Protein AF-A0A1H0RGC0-F1 (afdb_monomer_lite)

Structure (mmCIF, N/CA/C/O backbone):
data_AF-A0A1H0RGC0-F1
#
_entry.id   AF-A0A1H0RGC0-F1
#
loop_
_atom_site.group_PDB
_atom_site.id
_atom_site.type_symbol
_atom_site.label_atom_id
_atom_site.label_alt_id
_atom_site.label_comp_id
_atom_site.label_asym_id
_atom_site.label_entity_id
_atom_site.label_seq_id
_atom_site.pdbx_PDB_ins_code
_atom_site.Cartn_x
_atom_site.Cartn_y
_atom_site.Cartn_z
_atom_site.occupancy
_atom_site.B_iso_or_equiv
_atom_site.auth_seq_id
_atom_site.auth_comp_id
_atom_site.auth_asym_id
_atom_site.auth_atom_id
_atom_site.pdbx_PDB_model_num
ATOM 1 N N . MET A 1 1 ? 14.349 -26.071 -6.575 1.00 34.16 1 MET A N 1
ATOM 2 C CA . MET A 1 1 ? 14.698 -24.855 -7.336 1.00 34.16 1 MET A CA 1
ATOM 3 C C . MET A 1 1 ? 13.820 -23.759 -6.787 1.00 34.16 1 MET A C 1
ATOM 5 O O . MET A 1 1 ? 12.649 -23.703 -7.143 1.00 34.16 1 MET A O 1
ATOM 9 N N . ASP A 1 2 ? 14.343 -22.982 -5.846 1.00 42.06 2 ASP A N 1
ATOM 10 C CA . ASP A 1 2 ? 13.607 -21.853 -5.291 1.00 42.06 2 ASP A CA 1
ATOM 11 C C . ASP A 1 2 ? 13.470 -20.814 -6.402 1.00 42.06 2 ASP A C 1
ATOM 13 O O . ASP A 1 2 ? 14.466 -20.306 -6.915 1.00 42.06 2 ASP A O 1
ATOM 17 N N . GLN A 1 3 ? 12.240 -20.564 -6.850 1.00 48.72 3 GLN A N 1
ATOM 18 C CA . GLN A 1 3 ? 11.957 -19.413 -7.697 1.00 48.72 3 GLN A CA 1
ATOM 19 C C . GLN A 1 3 ? 12.296 -18.172 -6.870 1.00 48.72 3 GLN A C 1
ATOM 21 O O . GLN A 1 3 ? 11.503 -17.753 -6.026 1.00 48.72 3 GLN A O 1
ATOM 26 N N . GLU A 1 4 ? 13.488 -17.609 -7.075 1.00 59.06 4 GLU A N 1
ATOM 27 C CA . GLU A 1 4 ? 13.842 -16.302 -6.533 1.00 59.06 4 GLU A CA 1
ATOM 28 C C . GLU A 1 4 ? 12.743 -15.322 -6.947 1.00 59.06 4 GLU A C 1
ATOM 30 O O . GLU A 1 4 ? 12.575 -14.982 -8.120 1.00 59.06 4 GLU A O 1
ATOM 35 N N . THR A 1 5 ? 11.918 -14.928 -5.978 1.00 71.62 5 THR A N 1
ATOM 36 C CA . THR A 1 5 ? 10.799 -14.028 -6.229 1.00 71.62 5 THR A CA 1
ATOM 37 C C . THR A 1 5 ? 11.378 -12.694 -6.677 1.00 71.62 5 THR A C 1
ATOM 39 O O . THR A 1 5 ? 12.138 -12.066 -5.937 1.00 71.62 5 THR A O 1
ATOM 42 N N . HIS A 1 6 ? 11.030 -12.258 -7.892 1.00 81.06 6 HIS A N 1
ATOM 43 C CA . HIS A 1 6 ? 11.513 -10.994 -8.435 1.00 81.06 6 HIS A CA 1
ATOM 44 C C . HIS A 1 6 ? 11.224 -9.863 -7.427 1.00 81.06 6 HIS A C 1
ATOM 46 O O . HIS A 1 6 ? 10.096 -9.742 -6.941 1.00 81.06 6 HIS A O 1
ATOM 52 N N . PRO A 1 7 ? 12.188 -8.989 -7.088 1.00 86.25 7 PRO A N 1
ATOM 53 C CA . PRO A 1 7 ? 11.977 -7.976 -6.053 1.00 86.25 7 PRO A CA 1
ATOM 54 C C . PRO A 1 7 ? 10.812 -7.036 -6.386 1.00 86.25 7 PRO A C 1
ATOM 56 O O . PRO A 1 7 ? 10.125 -6.562 -5.490 1.00 86.25 7 PRO A O 1
ATOM 59 N N . GLY A 1 8 ? 10.524 -6.822 -7.673 1.00 85.56 8 GLY A N 1
ATOM 60 C CA . GLY A 1 8 ? 9.334 -6.088 -8.103 1.00 85.56 8 GLY A CA 1
ATOM 61 C C . GLY A 1 8 ? 8.014 -6.772 -7.718 1.00 85.56 8 GLY A C 1
ATOM 62 O O . GLY A 1 8 ? 7.107 -6.093 -7.248 1.00 85.56 8 GLY A O 1
ATOM 63 N N . SER A 1 9 ? 7.898 -8.100 -7.846 1.00 89.19 9 SER A N 1
ATOM 64 C CA . SER A 1 9 ? 6.687 -8.821 -7.426 1.00 89.19 9 SER A CA 1
ATOM 65 C C . SER A 1 9 ? 6.575 -8.899 -5.902 1.00 89.19 9 SER A C 1
ATOM 67 O O . SER A 1 9 ? 5.478 -8.759 -5.367 1.00 89.19 9 SER A O 1
ATOM 69 N N . ALA A 1 10 ? 7.702 -9.019 -5.193 1.00 91.06 10 ALA A N 1
ATOM 70 C CA . ALA A 1 10 ? 7.734 -8.925 -3.732 1.00 91.06 10 ALA A CA 1
ATOM 71 C C . ALA A 1 10 ? 7.256 -7.547 -3.232 1.00 91.06 10 ALA A C 1
ATOM 73 O O . ALA A 1 10 ? 6.453 -7.468 -2.303 1.00 91.06 10 ALA A O 1
ATOM 74 N N . ALA A 1 11 ? 7.669 -6.456 -3.891 1.00 90.69 11 ALA A N 1
ATOM 75 C CA . ALA A 1 11 ? 7.206 -5.106 -3.564 1.00 90.69 11 ALA A CA 1
ATOM 76 C C . ALA A 1 11 ? 5.685 -4.950 -3.738 1.00 90.69 11 ALA A C 1
ATOM 78 O O . ALA A 1 11 ? 5.025 -4.321 -2.911 1.00 90.69 11 ALA A O 1
ATOM 79 N N . LEU A 1 12 ? 5.114 -5.542 -4.791 1.00 92.25 12 LEU A N 1
ATOM 80 C CA . LEU A 1 12 ? 3.671 -5.519 -5.044 1.00 92.25 12 LEU A CA 1
ATOM 81 C C . LEU A 1 12 ? 2.885 -6.339 -4.014 1.00 92.25 12 LEU A C 1
ATOM 83 O O . LEU A 1 12 ? 1.841 -5.890 -3.542 1.00 92.25 12 LEU A O 1
ATOM 87 N N . ALA A 1 13 ? 3.402 -7.501 -3.613 1.00 92.62 13 ALA A N 1
ATOM 88 C CA . ALA A 1 13 ? 2.808 -8.299 -2.543 1.00 92.62 13 ALA A CA 1
ATOM 89 C C . ALA A 1 13 ? 2.816 -7.539 -1.203 1.00 92.62 13 ALA A C 1
ATOM 91 O O . ALA A 1 13 ? 1.788 -7.461 -0.526 1.00 92.62 13 ALA A O 1
ATOM 92 N N . ALA A 1 14 ? 3.935 -6.893 -0.861 1.00 91.50 14 ALA A N 1
ATOM 93 C CA . ALA A 1 14 ? 4.046 -6.047 0.327 1.00 91.50 14 ALA A CA 1
ATOM 94 C C . ALA A 1 14 ? 3.088 -4.839 0.273 1.00 91.50 14 ALA A C 1
ATOM 96 O O . ALA A 1 14 ? 2.475 -4.482 1.281 1.00 91.50 14 ALA A O 1
ATOM 97 N N . TYR A 1 15 ? 2.877 -4.244 -0.908 1.00 93.25 15 TYR A N 1
ATOM 98 C CA . TYR A 1 15 ? 1.870 -3.196 -1.100 1.00 93.25 15 TYR A CA 1
ATOM 99 C C . TYR A 1 15 ? 0.446 -3.698 -0.827 1.00 93.25 15 TYR A C 1
ATOM 101 O O . TYR A 1 15 ? -0.306 -3.051 -0.092 1.00 93.25 15 TYR A O 1
ATOM 109 N N . ALA A 1 16 ? 0.075 -4.858 -1.373 1.00 91.62 16 ALA A N 1
ATOM 110 C CA . ALA A 1 16 ? -1.234 -5.460 -1.136 1.00 91.62 16 ALA A CA 1
ATOM 111 C C . ALA A 1 16 ? -1.453 -5.745 0.360 1.00 91.62 16 ALA A C 1
ATOM 113 O O . ALA A 1 16 ? -2.498 -5.394 0.915 1.00 91.62 16 ALA A O 1
ATOM 114 N N . LEU A 1 17 ? -0.432 -6.281 1.037 1.00 92.25 17 LEU A N 1
ATOM 115 C CA . LEU A 1 17 ? -0.449 -6.524 2.479 1.00 92.25 17 LEU A CA 1
ATOM 116 C C . LEU A 1 17 ? -0.590 -5.224 3.286 1.00 92.25 17 LEU A C 1
ATOM 118 O O . LEU A 1 17 ? -1.339 -5.180 4.265 1.00 92.25 17 LEU A O 1
ATOM 122 N N . HIS A 1 18 ? 0.094 -4.153 2.874 1.00 93.56 18 HIS A N 1
ATOM 123 C CA . HIS A 1 18 ? -0.033 -2.832 3.485 1.00 93.56 18 HIS A CA 1
ATOM 124 C C . HIS A 1 18 ? -1.469 -2.302 3.388 1.00 93.56 18 HIS A C 1
ATOM 126 O O . HIS A 1 18 ? -2.037 -1.882 4.398 1.00 93.56 18 HIS A O 1
ATOM 132 N N . VAL A 1 19 ? -2.062 -2.326 2.190 1.00 93.81 19 VAL A N 1
ATOM 133 C CA . VAL A 1 19 ? -3.431 -1.839 1.955 1.00 93.81 19 VAL A CA 1
ATOM 134 C C . VAL A 1 19 ? -4.438 -2.655 2.760 1.00 93.81 19 VAL A C 1
ATOM 136 O O . VAL A 1 19 ? -5.279 -2.070 3.444 1.00 93.81 19 VAL A O 1
ATOM 139 N N . HIS A 1 20 ? -4.315 -3.984 2.737 1.00 92.62 20 HIS A N 1
ATOM 140 C CA . HIS A 1 20 ? -5.180 -4.880 3.497 1.00 92.62 20 HIS A CA 1
ATOM 141 C C . HIS A 1 20 ? -5.135 -4.559 4.995 1.00 92.62 20 HIS A C 1
ATOM 143 O O . HIS A 1 20 ? -6.152 -4.186 5.576 1.00 92.62 20 HIS A O 1
ATOM 149 N N . ASN A 1 21 ? -3.946 -4.581 5.605 1.00 92.75 21 ASN A N 1
ATOM 150 C CA . ASN A 1 21 ? -3.802 -4.333 7.040 1.00 92.75 21 ASN A CA 1
ATOM 151 C C . ASN A 1 21 ? -4.223 -2.916 7.447 1.00 92.75 21 ASN A C 1
ATOM 153 O O . ASN A 1 21 ? -4.810 -2.730 8.512 1.00 92.75 21 ASN A O 1
ATOM 157 N N . LYS A 1 22 ? -3.981 -1.906 6.604 1.00 93.94 22 LYS A N 1
ATOM 158 C CA . LYS A 1 22 ? -4.443 -0.536 6.859 1.00 93.94 22 LYS A CA 1
ATOM 159 C C . LYS A 1 22 ? -5.973 -0.455 6.899 1.00 93.94 22 LYS A C 1
ATOM 161 O O . LYS A 1 22 ? -6.524 0.198 7.789 1.00 93.94 22 LYS A O 1
ATOM 166 N N . ASN A 1 23 ? -6.653 -1.118 5.965 1.00 93.94 23 ASN A N 1
ATOM 167 C CA . ASN A 1 23 ? -8.114 -1.155 5.917 1.00 93.94 23 ASN A CA 1
ATOM 168 C C . ASN A 1 23 ? -8.683 -1.942 7.102 1.00 93.94 23 ASN A C 1
ATOM 170 O O . ASN A 1 23 ? -9.535 -1.418 7.819 1.00 93.94 23 ASN A O 1
ATOM 174 N N . THR A 1 24 ? -8.130 -3.118 7.403 1.00 91.94 24 THR A N 1
ATOM 175 C CA . THR A 1 24 ? -8.539 -3.917 8.566 1.00 91.94 24 THR A CA 1
ATOM 176 C C . THR A 1 24 ? -8.327 -3.155 9.875 1.00 91.94 24 THR A C 1
ATOM 178 O O . THR A 1 24 ? -9.209 -3.137 10.732 1.00 91.94 24 THR A O 1
ATOM 181 N N . ALA A 1 25 ? -7.206 -2.444 10.040 1.00 92.50 25 ALA A N 1
ATOM 182 C CA . ALA A 1 25 ? -6.976 -1.604 11.215 1.00 92.50 25 ALA A CA 1
ATOM 183 C C . ALA A 1 25 ? -8.069 -0.534 11.378 1.00 92.50 25 ALA A C 1
ATOM 185 O O . ALA A 1 25 ? -8.554 -0.309 12.494 1.00 92.50 25 ALA A O 1
ATOM 186 N N . ARG A 1 26 ? -8.477 0.110 10.274 1.00 94.00 26 ARG A N 1
ATOM 187 C CA . ARG A 1 26 ? -9.557 1.107 10.252 1.00 94.00 26 ARG A CA 1
ATOM 188 C C . ARG A 1 26 ? -10.901 0.484 10.621 1.00 94.00 26 ARG A C 1
ATOM 190 O O . ARG A 1 26 ? -11.578 1.019 11.495 1.00 94.00 26 ARG A O 1
ATOM 197 N N . GLU A 1 27 ? -11.262 -0.640 10.014 1.00 93.75 27 GLU A N 1
ATOM 198 C CA . GLU A 1 27 ? -12.506 -1.366 10.298 1.00 93.75 27 GLU A CA 1
ATOM 199 C C . GLU A 1 27 ? -12.602 -1.746 11.776 1.00 93.75 27 GLU A C 1
ATOM 201 O O . GLU A 1 27 ? -13.571 -1.395 12.445 1.00 93.75 27 GLU A O 1
ATOM 206 N N . ARG A 1 28 ? -11.546 -2.349 12.337 1.00 92.44 28 ARG A N 1
ATOM 207 C CA . ARG A 1 28 ? -11.498 -2.733 13.757 1.00 92.44 28 ARG A CA 1
ATOM 208 C C . ARG A 1 28 ? -11.653 -1.533 14.688 1.00 92.44 28 ARG A C 1
ATOM 210 O O . ARG A 1 28 ? -12.328 -1.631 15.713 1.00 92.44 28 ARG A O 1
ATOM 217 N N . ARG A 1 29 ? -11.082 -0.380 14.325 1.00 93.81 29 ARG A N 1
ATOM 218 C CA . ARG A 1 29 ? -11.244 0.871 15.080 1.00 93.81 29 ARG A CA 1
ATOM 219 C C . ARG A 1 29 ? -12.684 1.389 15.033 1.00 93.81 29 ARG A C 1
ATOM 221 O O . ARG A 1 29 ? -13.186 1.843 16.061 1.00 93.81 29 ARG A O 1
ATOM 228 N N . ILE A 1 30 ? -13.340 1.310 13.875 1.00 94.94 30 ILE A N 1
ATOM 229 C CA . ILE A 1 30 ? -14.749 1.693 13.704 1.00 94.94 30 ILE A CA 1
ATOM 230 C C . ILE A 1 30 ? -15.650 0.759 14.522 1.00 94.94 30 ILE A C 1
ATOM 232 O O . ILE A 1 30 ? -16.451 1.246 15.317 1.00 94.94 30 ILE A O 1
ATOM 236 N N . SER A 1 31 ? -15.462 -0.561 14.428 1.00 92.19 31 SER A N 1
ATOM 237 C CA . SER A 1 31 ? -16.215 -1.541 15.225 1.00 92.19 31 SER A CA 1
ATOM 238 C C . SER A 1 31 ? -16.015 -1.331 16.729 1.00 92.19 31 SER A C 1
ATOM 240 O O . SER A 1 31 ? -16.979 -1.342 17.490 1.00 92.19 31 SER A O 1
ATOM 242 N N . ALA A 1 32 ? -14.786 -1.051 17.178 1.00 93.25 32 ALA A N 1
ATOM 243 C CA . ALA A 1 32 ? -14.522 -0.730 18.580 1.00 93.25 32 ALA A CA 1
ATOM 244 C C . ALA A 1 32 ? -15.271 0.533 19.041 1.00 93.25 32 ALA A C 1
ATOM 246 O O . ALA A 1 32 ? -15.787 0.581 20.158 1.00 93.25 32 ALA A O 1
ATOM 247 N N . ALA A 1 33 ? -15.337 1.570 18.201 1.00 93.44 33 ALA A N 1
ATOM 248 C CA . ALA A 1 33 ? -16.099 2.780 18.499 1.00 93.44 33 ALA A CA 1
ATOM 249 C C . ALA A 1 33 ? -17.612 2.509 18.548 1.00 93.44 33 ALA A C 1
ATOM 251 O O . ALA A 1 33 ? -18.284 3.016 19.448 1.00 93.44 33 ALA A O 1
ATOM 252 N N . ALA A 1 34 ? -18.127 1.669 17.646 1.00 94.31 34 ALA A N 1
ATOM 253 C CA . ALA A 1 34 ? -19.523 1.244 17.634 1.00 94.31 34 ALA A CA 1
ATOM 254 C C . ALA A 1 34 ? -19.899 0.504 18.928 1.00 94.31 34 ALA A C 1
ATOM 256 O O . ALA A 1 34 ? -20.831 0.925 19.610 1.00 94.31 34 ALA A O 1
ATOM 257 N N . HIS A 1 35 ? -19.110 -0.488 19.356 1.00 91.00 35 HIS A N 1
ATOM 258 C CA . HIS A 1 35 ? -19.361 -1.205 20.613 1.00 91.00 35 HIS A CA 1
ATOM 259 C C . HIS A 1 35 ? -19.260 -0.305 21.848 1.00 91.00 35 HIS A C 1
ATOM 261 O O . HIS A 1 35 ? -20.026 -0.463 22.795 1.00 91.00 35 HIS A O 1
ATOM 267 N N . ARG A 1 36 ? -18.367 0.695 21.854 1.00 92.12 36 ARG A N 1
ATOM 268 C CA . ARG A 1 36 ? -18.337 1.700 22.934 1.00 92.12 36 ARG A CA 1
ATOM 269 C C . ARG A 1 36 ? -19.596 2.557 22.963 1.00 92.12 36 ARG A C 1
ATOM 271 O O . ARG A 1 36 ? -20.023 2.940 24.049 1.00 92.12 36 ARG A O 1
ATOM 278 N N . LYS A 1 37 ? -20.155 2.901 21.800 1.00 93.38 37 LYS A N 1
ATOM 279 C CA . LYS A 1 37 ? -21.411 3.654 21.701 1.00 93.38 37 LYS A CA 1
ATOM 280 C C . LYS A 1 37 ? -22.579 2.802 22.198 1.00 93.38 37 LYS A C 1
ATOM 282 O O . LYS A 1 37 ? -23.345 3.274 23.027 1.00 93.38 37 LYS A O 1
ATOM 287 N N . GLU A 1 38 ? -22.643 1.545 21.776 1.00 91.69 38 GLU A N 1
ATOM 288 C CA . GLU A 1 38 ? -23.658 0.580 22.205 1.00 91.69 38 GLU A CA 1
ATOM 289 C C . GLU A 1 38 ? -23.582 0.289 23.713 1.00 91.69 38 GLU A C 1
ATOM 291 O O . GLU A 1 38 ? -24.590 0.302 24.411 1.00 91.69 38 GLU A O 1
ATOM 296 N N . ALA A 1 39 ? -22.379 0.164 24.278 1.00 91.56 39 ALA A N 1
ATOM 297 C CA . ALA A 1 39 ? -22.192 -0.031 25.717 1.00 91.56 39 ALA A CA 1
ATOM 298 C C . ALA A 1 39 ? -22.699 1.138 26.582 1.00 91.56 39 ALA A C 1
ATOM 300 O O . ALA A 1 39 ? -22.854 0.974 27.791 1.00 91.56 39 ALA A O 1
ATOM 301 N N . LYS A 1 40 ? -22.901 2.333 26.006 1.00 91.75 40 LYS A N 1
ATOM 302 C CA . LYS A 1 40 ? -23.496 3.482 26.712 1.00 91.75 40 LYS A CA 1
ATOM 303 C C . LYS A 1 40 ? -25.021 3.431 26.724 1.00 91.75 40 LYS A C 1
ATOM 305 O O . LYS A 1 40 ? -25.623 4.052 27.590 1.00 91.75 40 LYS A O 1
ATOM 310 N N . THR A 1 41 ? -25.633 2.732 25.770 1.00 91.69 41 THR A N 1
ATOM 311 C CA . THR A 1 41 ? -27.092 2.617 25.650 1.00 91.69 41 THR A CA 1
ATOM 312 C C . THR A 1 41 ? -27.645 1.388 26.367 1.00 91.69 41 THR A C 1
ATOM 314 O O . THR A 1 41 ? -28.850 1.315 26.595 1.00 91.69 41 THR A O 1
ATOM 317 N N . GLN A 1 42 ? -26.788 0.429 26.738 1.00 89.88 42 GLN A N 1
ATOM 318 C CA . GLN A 1 42 ? -27.208 -0.766 27.467 1.00 89.88 42 GLN A CA 1
ATOM 319 C C . GLN A 1 42 ? -27.635 -0.452 28.905 1.00 89.88 42 GLN A C 1
ATOM 321 O O . GLN A 1 42 ? -26.931 0.231 29.648 1.00 89.88 42 GLN A O 1
ATOM 326 N N . LYS A 1 43 ? -28.787 -1.004 29.303 1.00 83.94 43 LYS A N 1
ATOM 327 C CA . LYS A 1 43 ? -29.342 -0.870 30.661 1.00 83.94 43 LYS A CA 1
ATOM 328 C C . LYS A 1 43 ? -28.690 -1.839 31.652 1.00 83.94 43 LYS A C 1
ATOM 330 O O . LYS A 1 43 ? -28.565 -1.519 32.831 1.00 83.94 43 LYS A O 1
ATOM 335 N N . LEU A 1 44 ? -28.271 -3.013 31.175 1.00 88.06 44 LEU A N 1
ATOM 336 C CA . LEU A 1 44 ? -27.619 -4.039 31.985 1.00 88.06 44 LEU A CA 1
ATOM 337 C C . LEU A 1 44 ? -26.102 -3.825 32.000 1.00 88.06 44 LEU A C 1
ATOM 339 O O . LEU A 1 44 ? -25.449 -3.748 30.958 1.00 88.06 44 LEU A O 1
ATOM 343 N N . GLN A 1 45 ? -25.527 -3.761 33.203 1.00 86.12 45 GLN A N 1
ATOM 344 C CA . GLN A 1 45 ? -24.085 -3.548 33.384 1.00 86.12 45 GLN A CA 1
ATOM 345 C C . GLN A 1 45 ? -23.244 -4.711 32.841 1.00 86.12 45 GLN A C 1
ATOM 347 O O . GLN A 1 45 ? -22.139 -4.481 32.356 1.00 86.12 45 GLN A O 1
ATOM 352 N N . VAL A 1 46 ? -23.766 -5.943 32.886 1.00 85.62 46 VAL A N 1
ATOM 353 C CA . VAL A 1 46 ? -23.083 -7.141 32.367 1.00 85.62 46 VAL A CA 1
ATOM 354 C C . VAL A 1 46 ? -22.887 -7.038 30.850 1.00 85.62 46 VAL A C 1
ATOM 356 O O . VAL A 1 46 ? -21.772 -7.223 30.360 1.00 85.62 46 VAL A O 1
ATOM 359 N N . ASP A 1 47 ? -23.925 -6.627 30.121 1.00 85.56 47 ASP A N 1
ATOM 360 C CA . ASP A 1 47 ? -23.872 -6.459 28.664 1.00 85.56 47 ASP A CA 1
ATOM 361 C C . ASP A 1 47 ? -22.994 -5.268 28.267 1.00 85.56 47 ASP A C 1
ATOM 363 O O . ASP A 1 47 ? -22.163 -5.358 27.358 1.00 85.56 47 ASP A O 1
ATOM 367 N N . ALA A 1 48 ? -23.094 -4.159 29.007 1.00 86.88 48 ALA A N 1
ATOM 368 C CA . ALA A 1 48 ? -22.211 -3.011 28.825 1.00 86.88 48 ALA A CA 1
ATOM 369 C C . ALA A 1 48 ? -20.734 -3.382 29.057 1.00 86.88 48 ALA A C 1
ATOM 371 O O . ALA A 1 48 ? -19.851 -2.909 28.337 1.00 86.88 48 ALA A O 1
ATOM 372 N N . PHE A 1 49 ? -20.448 -4.229 30.048 1.00 91.81 49 PHE A N 1
ATOM 373 C CA . PHE A 1 49 ? -19.101 -4.718 30.325 1.00 91.81 49 PHE A CA 1
ATOM 374 C C . PHE A 1 49 ? -18.583 -5.621 29.202 1.00 91.81 49 PHE A C 1
ATOM 376 O O . PHE A 1 49 ? -17.462 -5.411 28.731 1.00 91.81 49 PHE A O 1
ATOM 383 N N . ALA A 1 50 ? -19.400 -6.563 28.720 1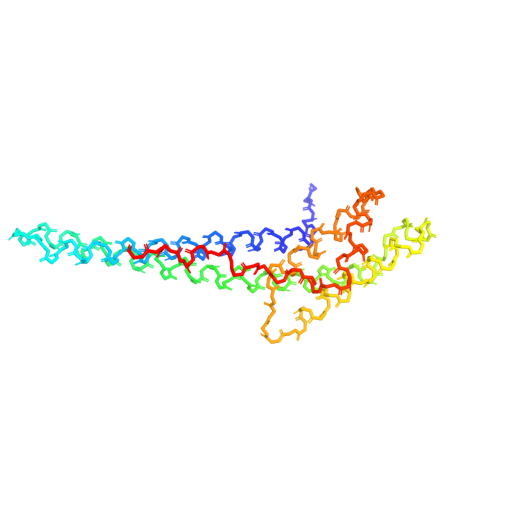.00 93.31 50 ALA A N 1
ATOM 384 C CA . ALA A 1 50 ? -19.046 -7.426 27.596 1.00 93.31 50 ALA A CA 1
ATOM 385 C C . ALA A 1 50 ? -18.692 -6.603 26.343 1.00 93.31 50 ALA A C 1
ATOM 387 O O . ALA A 1 50 ? -17.625 -6.800 25.760 1.00 93.31 50 ALA A O 1
ATOM 388 N N . LEU A 1 51 ? -19.504 -5.598 25.998 1.00 91.44 51 LEU A N 1
ATOM 389 C CA . LEU A 1 51 ? -19.255 -4.692 24.868 1.00 91.44 51 LEU A CA 1
ATOM 390 C C . LEU A 1 51 ? -17.991 -3.831 25.043 1.00 91.44 51 LEU A C 1
ATOM 392 O O . LEU A 1 51 ? -17.271 -3.548 24.084 1.00 91.44 51 LEU A O 1
ATOM 396 N N . ARG A 1 52 ? -17.675 -3.401 26.270 1.00 92.00 52 ARG A N 1
ATOM 397 C CA . ARG A 1 52 ? -16.423 -2.671 26.549 1.00 92.00 52 ARG A CA 1
ATOM 398 C C . ARG A 1 52 ? -15.203 -3.575 26.414 1.00 92.00 52 ARG A C 1
ATOM 400 O O . ARG A 1 52 ? -14.171 -3.118 25.916 1.00 92.00 52 ARG A O 1
ATOM 407 N N . LYS A 1 53 ? -15.314 -4.837 26.838 1.00 95.44 53 LYS A N 1
ATOM 408 C CA . LYS A 1 53 ? -14.253 -5.839 26.693 1.00 95.44 53 LYS A CA 1
ATOM 409 C C . LYS A 1 53 ? -13.956 -6.098 25.215 1.00 95.44 53 LYS A C 1
ATOM 411 O O . LYS A 1 53 ? -12.808 -5.923 24.806 1.00 95.44 53 LYS A O 1
ATOM 416 N N . THR A 1 54 ? -14.976 -6.380 24.404 1.00 93.50 54 THR A N 1
ATOM 417 C CA . THR A 1 54 ? -14.806 -6.589 22.955 1.00 93.50 54 THR A CA 1
ATOM 418 C C . THR A 1 54 ? -14.244 -5.344 22.266 1.00 93.50 54 THR A C 1
ATOM 420 O O . THR A 1 54 ? -13.326 -5.440 21.453 1.00 93.50 54 THR A O 1
ATOM 423 N N . ALA A 1 55 ? -14.690 -4.140 22.641 1.00 92.44 55 ALA A N 1
ATOM 424 C CA . ALA A 1 55 ? -14.126 -2.899 22.110 1.00 92.44 55 ALA A CA 1
ATOM 425 C C . ALA A 1 55 ? -12.630 -2.718 22.435 1.00 92.44 55 ALA A C 1
ATOM 427 O O . ALA A 1 55 ? -11.877 -2.166 21.622 1.00 92.44 55 ALA A O 1
ATOM 428 N N . LYS A 1 56 ? -12.179 -3.156 23.619 1.00 95.06 56 LYS A N 1
ATOM 429 C CA . LYS A 1 56 ? -10.761 -3.126 24.011 1.00 95.06 56 LYS A CA 1
ATOM 430 C C . LYS A 1 56 ? -9.942 -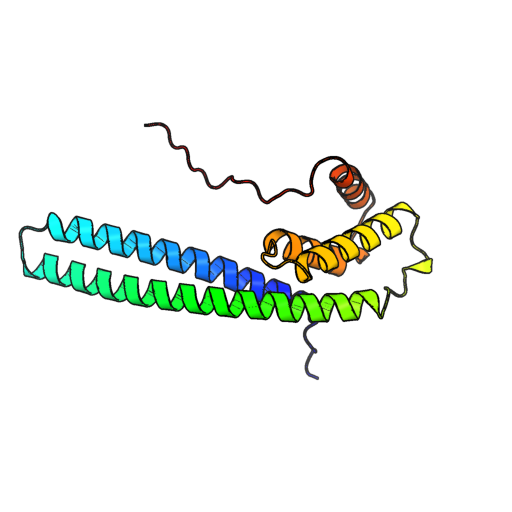4.097 23.159 1.00 95.06 56 LYS A C 1
ATOM 432 O O . LYS A 1 56 ? -8.914 -3.690 22.621 1.00 95.06 56 LYS A O 1
ATOM 437 N N . GLU A 1 57 ? -10.427 -5.321 22.977 1.00 95.44 57 GLU A N 1
ATOM 438 C CA . GLU A 1 57 ? -9.795 -6.345 22.132 1.00 95.44 57 GLU A CA 1
ATOM 439 C C . GLU A 1 57 ? -9.682 -5.881 20.672 1.00 95.44 57 GLU A C 1
ATOM 441 O O . GLU A 1 57 ? -8.603 -5.927 20.084 1.00 95.44 57 GLU A O 1
ATOM 446 N N . LEU A 1 58 ? -10.752 -5.309 20.112 1.00 93.50 58 LEU A N 1
ATOM 447 C CA . LEU A 1 58 ? -10.751 -4.745 18.758 1.00 93.50 58 LEU A CA 1
ATOM 448 C C . LEU A 1 58 ? -9.776 -3.570 18.603 1.00 93.50 58 LEU A C 1
ATOM 450 O O . LEU A 1 58 ? -9.175 -3.395 17.544 1.00 93.50 58 LEU A O 1
ATOM 454 N N . THR A 1 59 ? -9.588 -2.769 19.654 1.00 93.81 59 THR A N 1
ATOM 455 C CA . THR A 1 59 ? -8.597 -1.682 19.638 1.00 93.81 59 THR A CA 1
ATOM 456 C C . THR A 1 59 ? -7.174 -2.233 19.627 1.00 93.81 59 THR A C 1
ATOM 458 O O . THR A 1 59 ? -6.354 -1.756 18.845 1.00 93.81 59 THR A O 1
ATOM 461 N N . ALA A 1 60 ? -6.888 -3.261 20.429 1.00 95.19 60 ALA A N 1
ATOM 462 C CA . ALA A 1 60 ? -5.589 -3.931 20.418 1.00 95.19 60 ALA A CA 1
ATOM 463 C C . ALA A 1 60 ? -5.301 -4.577 19.050 1.00 95.19 60 ALA A C 1
ATOM 465 O O . ALA A 1 60 ? -4.229 -4.370 18.483 1.00 95.19 60 ALA A O 1
ATOM 466 N N . ALA A 1 61 ? -6.287 -5.264 18.462 1.00 92.62 61 ALA A N 1
ATOM 467 C CA . ALA A 1 61 ? -6.173 -5.831 17.119 1.00 92.62 61 ALA A CA 1
ATOM 468 C C . ALA A 1 61 ? -5.933 -4.749 16.050 1.00 92.62 61 ALA A C 1
ATOM 470 O O . ALA A 1 61 ? -5.088 -4.914 15.174 1.00 92.62 61 ALA A O 1
ATOM 471 N N . SER A 1 62 ? -6.627 -3.607 16.140 1.00 93.44 62 SER A N 1
ATOM 472 C CA . SER A 1 62 ? -6.403 -2.459 15.250 1.00 93.44 62 SER A CA 1
ATOM 473 C C . SER A 1 62 ? -4.950 -1.971 15.299 1.00 93.44 62 SER A C 1
ATOM 475 O O . SER A 1 62 ? -4.358 -1.701 14.254 1.00 93.44 62 SER A O 1
ATOM 477 N N . TRP A 1 63 ? -4.348 -1.906 16.489 1.00 94.12 63 TRP A N 1
ATOM 478 C CA . TRP A 1 63 ? -2.949 -1.498 16.648 1.00 94.12 63 TRP A CA 1
ATOM 479 C C . TRP A 1 63 ? -1.981 -2.521 16.054 1.00 94.12 63 TRP A C 1
ATOM 481 O O . TRP A 1 63 ? -1.032 -2.128 15.376 1.00 94.12 63 TRP A O 1
ATOM 491 N N . GLN A 1 64 ? -2.257 -3.815 16.223 1.00 94.38 64 GLN A N 1
ATOM 492 C CA . GLN A 1 64 ? -1.463 -4.879 15.609 1.00 94.38 64 GLN A CA 1
ATOM 493 C C . GLN A 1 64 ? -1.500 -4.810 14.073 1.00 94.38 64 GLN A C 1
ATOM 495 O O . GLN A 1 64 ? -0.463 -4.909 13.412 1.00 94.38 64 GLN A O 1
ATOM 500 N N . HIS A 1 65 ? -2.678 -4.569 13.491 1.00 93.12 65 HIS A N 1
ATOM 501 C CA . HIS A 1 65 ? -2.822 -4.368 12.047 1.00 93.12 65 HIS A CA 1
ATOM 502 C C . HIS A 1 65 ? -2.144 -3.073 11.565 1.00 93.12 65 HIS A C 1
ATOM 504 O O . HIS A 1 65 ? -1.529 -3.041 10.502 1.00 93.12 65 HIS A O 1
ATOM 510 N N . ALA A 1 66 ? -2.173 -1.997 12.354 1.00 92.56 66 ALA A N 1
ATOM 511 C CA . ALA A 1 66 ? -1.445 -0.773 12.018 1.00 92.56 66 ALA A CA 1
ATOM 512 C C . ALA A 1 66 ? 0.083 -0.981 12.035 1.00 92.56 66 ALA A C 1
ATOM 514 O O . ALA A 1 66 ? 0.787 -0.464 11.164 1.00 92.56 66 ALA A O 1
ATOM 515 N N . ALA A 1 67 ? 0.598 -1.761 12.991 1.00 94.69 67 ALA A N 1
ATOM 516 C CA . ALA A 1 67 ? 2.016 -2.101 13.079 1.00 94.69 67 ALA A CA 1
ATOM 517 C C . ALA A 1 67 ? 2.473 -2.960 11.888 1.00 94.69 67 ALA A C 1
ATOM 519 O O . ALA A 1 67 ? 3.469 -2.636 11.243 1.00 94.69 67 ALA A O 1
ATOM 520 N N . THR A 1 68 ? 1.706 -3.993 11.535 1.00 93.25 68 THR A N 1
ATOM 521 C CA . THR A 1 68 ? 1.979 -4.827 10.349 1.00 93.25 68 THR A CA 1
ATOM 522 C C . THR A 1 68 ? 1.876 -4.034 9.047 1.00 93.25 68 THR A C 1
ATOM 524 O O . THR A 1 68 ? 2.732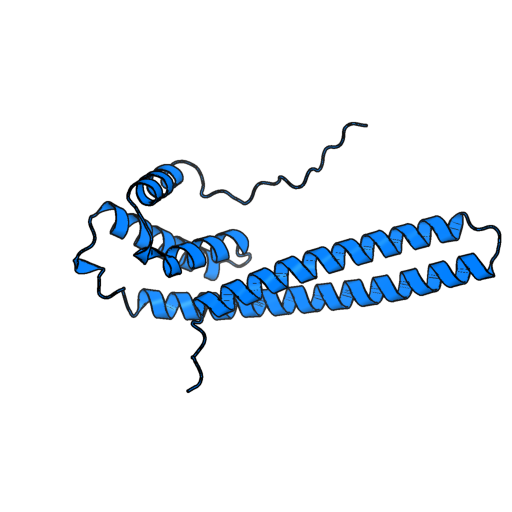 -4.183 8.180 1.00 93.25 68 THR A O 1
ATOM 527 N N . ALA A 1 69 ? 0.922 -3.104 8.919 1.00 92.50 69 ALA A N 1
ATOM 528 C CA . ALA A 1 69 ? 0.868 -2.196 7.771 1.00 92.50 69 ALA A CA 1
ATOM 529 C C . ALA A 1 69 ? 2.123 -1.310 7.668 1.00 92.50 69 ALA A C 1
ATOM 531 O O . ALA A 1 69 ? 2.589 -1.027 6.562 1.00 92.50 69 ALA A O 1
ATOM 532 N N . LYS A 1 70 ? 2.684 -0.863 8.800 1.00 93.50 70 LYS A N 1
ATOM 533 C CA . LYS A 1 70 ? 3.935 -0.091 8.826 1.00 93.50 70 LYS A CA 1
ATOM 534 C C . LYS A 1 70 ? 5.136 -0.946 8.411 1.00 93.50 70 LYS A C 1
ATOM 536 O O . LYS A 1 70 ? 5.953 -0.458 7.639 1.00 93.50 70 LYS A O 1
ATOM 541 N N . ALA A 1 71 ? 5.216 -2.195 8.866 1.00 94.19 71 ALA A N 1
ATOM 542 C CA . ALA A 1 71 ? 6.264 -3.130 8.451 1.00 94.19 71 ALA A CA 1
ATOM 543 C C . ALA A 1 71 ? 6.202 -3.414 6.939 1.00 94.19 71 ALA A C 1
ATOM 545 O O . ALA A 1 71 ? 7.177 -3.173 6.233 1.00 94.19 71 ALA A O 1
ATOM 546 N N . ALA A 1 72 ? 5.019 -3.766 6.425 1.00 93.38 72 ALA A N 1
ATOM 547 C CA . ALA A 1 72 ? 4.794 -4.018 4.999 1.00 93.38 72 ALA A CA 1
ATOM 548 C C . ALA A 1 72 ? 5.119 -2.795 4.122 1.00 93.38 72 ALA A C 1
ATOM 550 O O . ALA A 1 72 ? 5.607 -2.922 3.000 1.00 93.38 72 ALA A O 1
ATOM 551 N N . ARG A 1 73 ? 4.895 -1.578 4.640 1.00 92.94 73 ARG A N 1
ATOM 552 C CA . ARG A 1 73 ? 5.321 -0.344 3.969 1.00 92.94 73 ARG A CA 1
ATOM 553 C C . ARG A 1 73 ? 6.841 -0.275 3.804 1.00 92.94 73 ARG A C 1
ATOM 555 O O . ARG A 1 73 ? 7.298 0.149 2.745 1.00 92.94 73 ARG A O 1
ATOM 562 N N . THR A 1 74 ? 7.601 -0.612 4.840 1.00 94.00 74 THR A N 1
ATOM 563 C CA . THR A 1 74 ? 9.069 -0.605 4.788 1.00 94.00 74 THR A CA 1
ATOM 564 C C . THR A 1 74 ? 9.569 -1.661 3.809 1.00 94.00 74 THR A C 1
ATOM 566 O O . THR A 1 74 ? 10.334 -1.330 2.907 1.00 94.00 74 THR A O 1
ATOM 569 N N . GLU A 1 75 ? 9.044 -2.885 3.902 1.00 93.38 75 GLU A N 1
ATOM 570 C CA . GLU A 1 75 ? 9.371 -3.986 2.986 1.00 93.38 75 GLU A CA 1
ATOM 571 C C . GLU A 1 75 ? 9.104 -3.611 1.526 1.00 93.38 75 GLU A C 1
ATOM 573 O O . GLU A 1 75 ? 9.959 -3.801 0.661 1.00 93.38 75 GLU A O 1
ATOM 578 N N . MET A 1 76 ? 7.948 -3.002 1.240 1.00 93.19 76 MET A N 1
ATOM 579 C CA . MET A 1 76 ? 7.618 -2.528 -0.101 1.00 93.19 76 MET A CA 1
ATOM 580 C C . MET A 1 76 ? 8.676 -1.560 -0.642 1.00 93.19 76 MET A C 1
ATOM 582 O O . MET A 1 76 ? 9.066 -1.679 -1.802 1.00 93.19 76 MET A O 1
ATOM 586 N N . LEU A 1 77 ? 9.129 -0.595 0.164 1.00 93.69 77 LEU A N 1
ATOM 587 C CA . LEU A 1 77 ? 10.127 0.387 -0.267 1.00 93.69 77 LEU A CA 1
ATOM 588 C C . LEU A 1 77 ? 11.495 -0.253 -0.501 1.00 93.69 77 LEU A C 1
ATOM 590 O O . LEU A 1 77 ? 12.156 0.066 -1.490 1.00 93.69 77 LEU A O 1
ATOM 594 N N . GLU A 1 78 ? 11.904 -1.179 0.362 1.00 93.94 78 GLU A N 1
ATOM 595 C CA . GLU A 1 78 ? 13.156 -1.918 0.200 1.00 93.94 78 GLU A CA 1
ATOM 596 C C . GLU A 1 78 ? 13.149 -2.762 -1.075 1.00 93.94 78 GLU A C 1
ATOM 598 O O . GLU A 1 78 ? 14.082 -2.697 -1.882 1.00 93.94 78 GLU A O 1
ATOM 603 N N . HIS A 1 79 ? 12.079 -3.523 -1.297 1.00 93.31 79 HIS A N 1
ATOM 604 C CA . HIS A 1 79 ? 11.918 -4.335 -2.495 1.00 93.31 79 HIS A CA 1
ATOM 605 C C . HIS A 1 79 ? 11.792 -3.476 -3.757 1.00 93.31 79 HIS A C 1
ATOM 607 O O . HIS A 1 79 ? 12.406 -3.808 -4.772 1.00 93.31 79 HIS A O 1
ATOM 613 N N . ALA A 1 80 ? 11.100 -2.335 -3.695 1.00 92.19 80 ALA A N 1
ATOM 614 C CA . ALA A 1 80 ? 11.024 -1.382 -4.801 1.00 92.19 80 ALA A CA 1
ATOM 615 C C . ALA A 1 80 ? 12.401 -0.797 -5.151 1.00 92.19 80 ALA A C 1
ATOM 617 O O . ALA A 1 80 ? 12.748 -0.713 -6.328 1.00 92.19 80 ALA A O 1
ATOM 618 N N . ALA A 1 81 ? 13.222 -0.456 -4.152 1.00 92.44 81 ALA A N 1
ATOM 619 C CA . ALA A 1 81 ? 14.584 0.024 -4.372 1.00 92.44 81 ALA A CA 1
ATOM 620 C C . ALA A 1 81 ? 15.481 -1.056 -5.002 1.00 92.44 81 ALA A C 1
ATOM 622 O O . ALA A 1 81 ? 16.274 -0.763 -5.899 1.00 92.44 81 ALA A O 1
ATOM 623 N N . ARG A 1 82 ? 15.344 -2.319 -4.577 1.00 92.94 82 ARG A N 1
ATOM 624 C CA . ARG A 1 82 ? 16.050 -3.458 -5.194 1.00 92.94 82 ARG A CA 1
ATOM 625 C C . ARG A 1 82 ? 15.594 -3.690 -6.636 1.00 92.94 82 ARG A C 1
ATOM 627 O O . ARG A 1 82 ? 16.437 -3.879 -7.508 1.00 92.94 82 ARG A O 1
ATOM 634 N N . ALA A 1 83 ? 14.288 -3.623 -6.893 1.00 90.81 83 ALA A N 1
ATOM 635 C CA . ALA A 1 83 ? 13.717 -3.754 -8.230 1.00 90.81 83 ALA A CA 1
ATOM 636 C C . ALA A 1 83 ? 14.205 -2.643 -9.163 1.00 90.81 83 ALA A C 1
ATOM 638 O O . ALA A 1 83 ? 14.629 -2.932 -10.276 1.00 90.81 83 ALA A O 1
ATOM 639 N N . LEU A 1 84 ? 14.231 -1.393 -8.689 1.00 91.12 84 LEU A N 1
ATOM 640 C CA . LEU A 1 84 ? 14.778 -0.269 -9.441 1.00 91.12 84 LEU A CA 1
ATOM 641 C C . LEU A 1 84 ? 16.229 -0.536 -9.851 1.00 91.12 84 LEU A C 1
ATOM 643 O O . LEU A 1 84 ? 16.539 -0.430 -11.030 1.00 91.12 84 LEU A O 1
ATOM 647 N N . LYS A 1 85 ? 17.095 -0.943 -8.911 1.00 90.44 85 LYS A N 1
ATOM 648 C CA . LYS A 1 85 ? 18.501 -1.270 -9.212 1.00 90.44 85 LYS A CA 1
ATOM 649 C C . LYS A 1 85 ? 18.631 -2.357 -10.279 1.00 90.44 85 LYS A C 1
ATOM 651 O O . LYS A 1 85 ? 19.479 -2.248 -11.160 1.00 90.44 85 LYS A O 1
ATOM 656 N N . GLN A 1 86 ? 17.811 -3.405 -10.216 1.00 89.06 86 GLN A N 1
ATOM 657 C CA . GLN A 1 86 ? 17.841 -4.472 -11.218 1.00 89.06 86 GLN A CA 1
ATOM 658 C C . GLN A 1 86 ? 17.384 -3.980 -12.594 1.00 89.06 86 GLN A C 1
ATOM 660 O O . GLN A 1 86 ? 18.075 -4.228 -13.581 1.00 89.06 86 GLN A O 1
ATOM 665 N N . LEU A 1 87 ? 16.271 -3.244 -12.649 1.00 86.56 87 LEU A N 1
ATOM 666 C CA . LEU A 1 87 ? 15.690 -2.736 -13.892 1.00 86.56 87 LEU A CA 1
ATOM 667 C C . LEU A 1 87 ? 16.553 -1.657 -14.560 1.00 86.56 87 LEU A C 1
ATOM 669 O O . LEU A 1 87 ? 16.511 -1.522 -15.780 1.00 86.56 87 LEU A O 1
ATOM 673 N N . THR A 1 88 ? 17.337 -0.896 -13.790 1.00 84.56 88 THR A N 1
ATOM 674 C CA . THR A 1 88 ? 18.292 0.077 -14.341 1.00 84.56 88 THR A CA 1
ATOM 675 C C . THR A 1 88 ? 19.600 -0.570 -14.783 1.00 84.56 88 THR A C 1
ATOM 677 O O . THR A 1 88 ? 20.176 -0.142 -15.778 1.00 84.56 88 THR A O 1
ATOM 680 N N . THR A 1 89 ? 20.064 -1.611 -14.085 1.00 83.88 89 THR A N 1
ATOM 681 C CA . THR A 1 89 ? 21.320 -2.307 -14.424 1.00 83.88 89 THR A CA 1
ATOM 682 C C . THR A 1 89 ? 21.159 -3.221 -15.636 1.00 83.88 89 THR A C 1
ATOM 684 O O . THR A 1 89 ? 22.076 -3.357 -16.443 1.00 83.88 89 THR A O 1
ATOM 687 N N . ARG A 1 90 ? 20.005 -3.882 -15.765 1.00 79.12 90 ARG A N 1
ATOM 688 C CA . ARG A 1 90 ? 19.721 -4.832 -16.841 1.00 79.12 90 ARG A CA 1
ATOM 689 C C . ARG A 1 90 ? 18.465 -4.392 -17.575 1.00 79.12 90 ARG A C 1
ATOM 691 O O . ARG A 1 90 ? 17.351 -4.724 -17.173 1.00 79.12 90 ARG A O 1
ATOM 698 N N . MET A 1 91 ? 18.665 -3.646 -18.658 1.00 78.69 91 MET A N 1
ATOM 699 C CA . MET A 1 91 ? 17.577 -3.347 -19.585 1.00 78.69 91 MET A CA 1
ATOM 700 C C . MET A 1 91 ? 17.026 -4.651 -20.186 1.00 78.69 91 MET A C 1
ATOM 702 O O . MET A 1 91 ? 17.791 -5.606 -20.362 1.00 78.69 91 MET A O 1
ATOM 706 N N . PRO A 1 92 ? 15.723 -4.715 -20.511 1.00 82.38 92 PRO A N 1
ATOM 707 C CA . PRO A 1 92 ? 15.146 -5.875 -21.182 1.00 82.38 92 PRO A CA 1
ATOM 708 C C . PRO A 1 92 ? 15.904 -6.204 -22.480 1.00 82.38 92 PRO A C 1
ATOM 710 O O . PRO A 1 92 ? 16.296 -5.278 -23.191 1.00 82.38 92 PRO A O 1
ATOM 713 N N . PRO A 1 93 ? 16.116 -7.486 -22.825 1.00 81.50 93 PRO A N 1
ATOM 714 C CA . PRO A 1 93 ? 16.898 -7.849 -24.010 1.00 81.50 93 PRO A CA 1
ATOM 715 C C . PRO A 1 93 ? 16.268 -7.319 -25.309 1.00 81.50 93 PRO A C 1
ATOM 717 O O . PRO A 1 93 ? 16.969 -6.891 -26.220 1.00 81.50 93 PRO A O 1
ATOM 720 N N . GLU A 1 94 ? 14.940 -7.242 -25.355 1.00 84.00 94 GLU A N 1
ATOM 721 C CA . GLU A 1 94 ? 14.154 -6.642 -26.434 1.00 84.00 94 GLU A CA 1
ATOM 722 C C . GLU A 1 94 ? 14.257 -5.105 -26.545 1.00 84.00 94 GLU A C 1
ATOM 724 O O . GLU A 1 94 ? 13.743 -4.542 -27.511 1.00 84.00 94 GLU A O 1
ATOM 729 N N . TYR A 1 95 ? 14.923 -4.412 -25.612 1.00 83.19 95 TYR A N 1
ATOM 730 C CA . TYR A 1 95 ? 14.972 -2.942 -25.549 1.00 83.19 95 TYR A CA 1
ATOM 731 C C . TYR A 1 95 ? 15.481 -2.288 -26.842 1.00 83.19 95 TYR A C 1
ATOM 733 O O . TYR A 1 95 ? 14.958 -1.256 -27.256 1.00 83.19 95 TYR A O 1
ATOM 741 N N . GLN A 1 96 ? 16.464 -2.895 -27.515 1.00 81.38 96 GLN A N 1
ATOM 742 C CA . GLN A 1 96 ? 17.015 -2.368 -28.773 1.00 81.38 96 GLN A CA 1
ATOM 743 C C . GLN A 1 96 ? 16.019 -2.426 -29.943 1.00 81.38 96 GLN A C 1
ATOM 745 O O . GLN A 1 96 ? 16.132 -1.639 -30.877 1.00 81.38 96 GLN A O 1
ATOM 750 N N . GLY A 1 97 ? 15.041 -3.335 -29.890 1.00 83.31 97 GLY A N 1
ATOM 751 C CA . GLY A 1 97 ? 14.000 -3.484 -30.910 1.00 83.31 97 GLY A CA 1
ATOM 752 C C . GLY A 1 97 ? 12.749 -2.646 -30.642 1.00 83.31 97 GLY A C 1
ATOM 753 O O . GLY A 1 97 ? 11.781 -2.726 -31.397 1.00 83.31 97 GLY A O 1
ATOM 754 N N . TRP A 1 98 ? 12.715 -1.872 -29.556 1.00 88.38 98 TRP A N 1
ATOM 755 C CA . TRP A 1 98 ? 11.552 -1.058 -29.221 1.00 88.38 98 TRP A CA 1
ATOM 756 C C . TRP A 1 98 ? 11.502 0.226 -30.048 1.00 88.38 98 TRP A C 1
ATOM 758 O O . TRP A 1 98 ? 12.481 0.960 -30.163 1.00 88.38 98 TRP A O 1
ATOM 768 N N . GLY A 1 99 ? 10.311 0.550 -30.559 1.00 87.00 99 GLY A N 1
ATOM 769 C CA . GLY A 1 99 ? 10.045 1.861 -31.147 1.00 87.00 99 GLY A CA 1
ATOM 770 C C . GLY A 1 99 ? 10.122 2.992 -30.111 1.00 87.00 99 GLY A C 1
ATOM 771 O O . GLY A 1 99 ? 9.935 2.775 -28.909 1.00 87.00 99 GLY A O 1
ATOM 772 N N . CYS A 1 100 ? 10.332 4.225 -30.586 1.00 85.88 100 CYS A N 1
ATOM 773 C CA . CYS A 1 100 ? 10.569 5.413 -29.755 1.00 8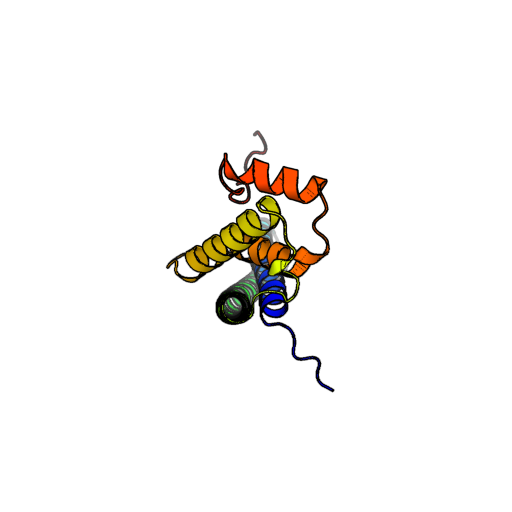5.88 100 CYS A CA 1
ATOM 774 C C . CYS A 1 100 ? 9.566 5.581 -28.603 1.00 85.88 100 CYS A C 1
ATOM 776 O O . CYS A 1 100 ? 9.967 5.892 -27.480 1.00 85.88 100 CYS A O 1
ATOM 778 N N . THR A 1 101 ? 8.276 5.348 -28.864 1.00 86.81 101 THR A N 1
ATOM 779 C CA . THR A 1 101 ? 7.186 5.519 -27.894 1.00 86.81 101 THR A CA 1
ATOM 780 C C . THR A 1 101 ? 7.328 4.588 -26.692 1.00 86.81 101 THR A C 1
ATOM 782 O O . THR A 1 101 ? 7.293 5.049 -25.550 1.00 86.81 101 THR A O 1
ATOM 785 N N . LYS A 1 102 ? 7.544 3.287 -26.925 1.00 88.25 102 LYS A N 1
ATOM 786 C CA . LYS A 1 102 ? 7.674 2.282 -25.858 1.00 88.25 102 LYS A CA 1
ATOM 787 C C . LYS A 1 102 ? 8.900 2.563 -24.992 1.00 88.25 102 LYS A C 1
ATOM 789 O O . LYS A 1 102 ? 8.794 2.591 -23.767 1.00 88.25 102 LYS A O 1
ATOM 794 N N . THR A 1 103 ? 10.022 2.883 -25.628 1.00 87.94 103 THR A N 1
ATOM 795 C CA . THR A 1 103 ? 11.273 3.266 -24.962 1.00 87.94 103 THR A CA 1
ATOM 796 C C . THR A 1 103 ? 11.099 4.514 -24.094 1.00 87.94 103 THR A C 1
ATOM 798 O O . THR A 1 103 ? 11.509 4.537 -22.932 1.00 87.94 103 THR A O 1
ATOM 801 N N . HIS A 1 104 ? 10.425 5.545 -24.610 1.00 87.19 104 HIS A N 1
ATOM 802 C CA . HIS A 1 104 ? 10.161 6.779 -23.867 1.00 87.19 104 HIS A CA 1
ATOM 803 C C . HIS A 1 104 ? 9.229 6.572 -22.670 1.00 87.19 104 HIS A C 1
ATOM 805 O O . HIS A 1 104 ? 9.428 7.204 -21.631 1.00 87.19 104 HIS A O 1
ATOM 811 N N . ILE A 1 105 ? 8.209 5.722 -22.800 1.00 88.50 105 ILE A N 1
ATOM 812 C CA . ILE A 1 105 ? 7.293 5.397 -21.698 1.00 88.50 105 ILE A CA 1
ATOM 813 C C . ILE A 1 105 ? 8.033 4.597 -20.625 1.00 88.50 105 ILE A C 1
ATOM 815 O O . ILE A 1 105 ? 7.973 4.961 -19.453 1.00 88.50 105 ILE A O 1
ATOM 819 N N . TYR A 1 106 ? 8.780 3.564 -21.018 1.00 89.44 106 TYR A N 1
ATOM 820 C CA . TYR A 1 106 ? 9.520 2.709 -20.090 1.00 89.44 106 TYR A CA 1
ATOM 821 C C . TYR A 1 106 ? 10.544 3.499 -19.266 1.00 89.44 106 TYR A C 1
ATOM 823 O O . TYR A 1 106 ? 10.554 3.431 -18.039 1.00 89.44 106 TYR A O 1
ATOM 831 N N . THR A 1 107 ? 11.351 4.331 -19.925 1.00 88.06 107 THR A N 1
ATOM 832 C CA . THR A 1 107 ? 12.306 5.227 -19.248 1.00 88.06 107 THR A CA 1
ATOM 833 C C . THR A 1 107 ? 11.609 6.263 -18.363 1.00 88.06 107 THR A C 1
ATOM 835 O O . THR A 1 107 ? 12.080 6.554 -17.265 1.00 88.06 107 THR A O 1
ATOM 838 N N . GLY A 1 108 ? 10.453 6.780 -18.793 1.00 87.94 108 GLY A N 1
ATOM 839 C CA . GLY A 1 108 ? 9.605 7.646 -17.973 1.00 87.94 108 GLY A CA 1
ATOM 840 C C . GLY A 1 108 ? 9.162 6.975 -16.672 1.00 87.94 108 GLY A C 1
ATOM 841 O O . GLY A 1 108 ? 9.312 7.567 -15.606 1.00 87.94 108 GLY A O 1
ATOM 842 N N . LEU A 1 109 ? 8.686 5.731 -16.749 1.00 89.25 109 LEU A N 1
ATOM 843 C CA . LEU A 1 109 ? 8.270 4.944 -15.586 1.00 89.25 109 LEU A CA 1
ATOM 844 C C . LEU A 1 109 ? 9.438 4.620 -14.650 1.00 89.25 109 LEU A C 1
ATOM 846 O O . LEU A 1 109 ? 9.279 4.722 -13.434 1.00 89.25 109 LEU A O 1
ATOM 850 N N . LEU A 1 110 ? 10.620 4.297 -15.189 1.00 89.31 110 LEU A N 1
ATOM 851 C CA . LEU A 1 110 ? 11.830 4.117 -14.379 1.00 89.31 110 LEU A CA 1
ATOM 852 C C . LEU A 1 110 ? 12.180 5.387 -13.601 1.00 89.31 110 LEU A C 1
ATOM 854 O O . LEU A 1 110 ? 12.443 5.318 -12.402 1.00 89.31 110 LEU A O 1
ATOM 858 N N . LYS A 1 111 ? 12.107 6.555 -14.248 1.00 89.31 111 LYS A N 1
ATOM 859 C CA . LYS A 1 111 ? 12.354 7.844 -13.589 1.00 89.31 111 LYS A CA 1
ATOM 860 C C . LYS A 1 111 ? 11.308 8.154 -12.516 1.00 89.31 111 LYS A C 1
ATOM 862 O O . LYS A 1 111 ? 11.644 8.701 -11.464 1.00 89.31 111 LYS A O 1
ATOM 867 N N . THR A 1 112 ? 10.041 7.805 -12.747 1.00 88.25 112 THR A N 1
ATOM 868 C CA . THR A 1 112 ? 8.984 7.921 -11.731 1.00 88.25 112 THR A CA 1
ATOM 869 C C . THR A 1 112 ? 9.283 7.030 -10.530 1.00 88.25 112 THR A C 1
ATOM 871 O O . THR A 1 112 ? 9.196 7.504 -9.397 1.00 88.25 112 THR A O 1
ATOM 874 N N . LEU A 1 113 ? 9.675 5.775 -10.763 1.00 89.00 113 LEU A N 1
ATOM 875 C CA . LEU A 1 113 ? 10.054 4.829 -9.717 1.00 89.00 113 LEU A CA 1
ATOM 876 C C . LEU A 1 113 ? 11.239 5.358 -8.896 1.00 89.00 113 LEU A C 1
ATOM 878 O O . LEU A 1 113 ? 11.146 5.429 -7.674 1.00 89.00 113 LEU A O 1
ATOM 882 N N . GLU A 1 114 ? 12.301 5.813 -9.559 1.00 90.31 114 GLU A N 1
ATOM 883 C CA . GLU A 1 114 ? 13.472 6.436 -8.931 1.00 90.31 114 GLU A CA 1
ATOM 884 C C . GLU A 1 114 ? 13.096 7.646 -8.072 1.00 90.31 114 GLU A C 1
ATOM 886 O O . GLU A 1 114 ? 13.429 7.707 -6.887 1.00 90.31 114 GLU A O 1
ATOM 891 N N . THR A 1 115 ? 12.322 8.572 -8.641 1.00 89.69 115 THR A N 1
ATOM 892 C CA . THR A 1 115 ? 11.874 9.780 -7.942 1.00 89.69 115 THR A CA 1
ATOM 893 C C . THR A 1 115 ? 11.058 9.431 -6.705 1.00 89.69 115 THR A C 1
ATOM 895 O O . THR A 1 115 ? 11.204 10.069 -5.668 1.00 89.69 115 THR A O 1
ATOM 898 N N . GLN A 1 116 ? 10.166 8.444 -6.798 1.00 89.69 116 GLN A N 1
ATOM 899 C CA . GLN A 1 116 ? 9.337 8.055 -5.667 1.00 89.69 116 GLN A CA 1
ATOM 900 C C . GLN A 1 116 ? 10.155 7.338 -4.593 1.00 89.69 116 GLN A C 1
ATOM 902 O O . GLN A 1 116 ? 10.001 7.684 -3.430 1.00 89.69 116 GLN A O 1
ATOM 907 N N . VAL A 1 117 ? 11.057 6.415 -4.942 1.00 89.81 117 VAL A N 1
ATOM 908 C CA . VAL A 1 117 ? 11.923 5.730 -3.962 1.00 89.81 117 VAL A CA 1
ATOM 909 C C . VAL A 1 117 ? 12.802 6.724 -3.190 1.00 89.81 117 VAL A C 1
ATOM 911 O O . VAL A 1 117 ? 13.017 6.537 -1.996 1.00 89.81 117 VAL A O 1
ATOM 914 N N . ALA A 1 118 ? 13.258 7.801 -3.834 1.00 88.94 118 ALA A N 1
ATOM 915 C CA . ALA A 1 118 ? 14.091 8.827 -3.204 1.00 88.94 118 ALA A CA 1
ATOM 916 C C . ALA A 1 118 ? 13.327 9.819 -2.298 1.00 88.94 118 ALA A C 1
ATOM 918 O O . ALA A 1 118 ? 13.949 10.587 -1.565 1.00 88.94 118 ALA A O 1
ATOM 919 N N . ARG A 1 119 ? 11.987 9.857 -2.339 1.00 88.69 119 ARG A N 1
ATOM 920 C CA . ARG A 1 119 ? 11.193 10.809 -1.539 1.00 88.69 119 ARG A CA 1
ATOM 921 C C . ARG A 1 119 ? 11.163 10.426 -0.062 1.00 88.69 119 ARG A C 1
ATOM 923 O O . ARG A 1 119 ? 10.979 9.267 0.281 1.00 88.69 119 ARG A O 1
ATOM 930 N N . THR A 1 120 ? 11.157 11.434 0.813 1.00 84.50 120 THR A N 1
ATOM 931 C CA . THR A 1 120 ? 10.897 11.262 2.256 1.00 84.50 120 THR A CA 1
ATOM 932 C C . THR A 1 120 ? 9.492 10.717 2.530 1.00 84.50 120 THR A C 1
ATOM 934 O O . THR A 1 120 ? 9.296 9.923 3.447 1.00 84.50 120 THR A O 1
ATOM 937 N N . ASN A 1 121 ? 8.501 11.122 1.724 1.00 82.94 121 ASN A N 1
ATOM 938 C CA . ASN A 1 121 ? 7.137 10.597 1.787 1.00 82.94 121 ASN A CA 1
ATOM 939 C C . ASN A 1 121 ? 6.692 10.049 0.417 1.00 82.94 121 ASN A C 1
ATOM 941 O O . ASN A 1 121 ? 6.070 10.769 -0.370 1.00 82.94 121 ASN A O 1
ATOM 945 N N . PRO A 1 122 ? 7.046 8.793 0.099 1.00 87.12 122 PRO A N 1
ATOM 946 C CA . PRO A 1 122 ? 6.735 8.190 -1.189 1.00 87.12 122 PRO A CA 1
ATOM 947 C C . PRO A 1 122 ? 5.251 7.852 -1.322 1.00 87.12 122 PRO A C 1
ATOM 949 O O . PRO A 1 122 ? 4.648 7.283 -0.401 1.00 87.12 122 PRO A O 1
ATOM 952 N N . ALA A 1 123 ? 4.691 8.117 -2.504 1.00 89.69 123 ALA A N 1
ATOM 953 C CA . ALA A 1 123 ? 3.343 7.701 -2.865 1.00 89.69 123 ALA A CA 1
ATOM 954 C C . ALA A 1 123 ? 3.345 6.213 -3.254 1.00 89.69 123 ALA A C 1
ATOM 956 O O . ALA A 1 123 ? 3.610 5.857 -4.401 1.00 89.69 123 ALA A O 1
ATOM 957 N N . LEU A 1 124 ? 3.032 5.339 -2.290 1.00 88.12 124 LEU A N 1
ATOM 958 C CA . LEU A 1 124 ? 3.019 3.885 -2.501 1.00 88.12 124 LEU A CA 1
ATOM 959 C C . LEU A 1 124 ? 2.162 3.416 -3.687 1.00 88.12 124 LEU A C 1
ATOM 961 O O . LEU A 1 124 ? 2.642 2.575 -4.439 1.00 88.12 124 LEU A O 1
ATOM 965 N N . PRO A 1 125 ? 0.950 3.951 -3.922 1.00 90.12 125 PRO A N 1
ATOM 966 C CA . PRO A 1 125 ? 0.144 3.508 -5.059 1.00 90.12 125 PRO A CA 1
ATOM 967 C C . PRO A 1 125 ? 0.824 3.799 -6.404 1.00 90.12 125 PRO A C 1
ATOM 969 O O . PRO A 1 125 ? 0.813 2.954 -7.289 1.00 90.12 125 PRO A O 1
ATOM 972 N N . VAL A 1 126 ? 1.496 4.951 -6.519 1.00 88.44 126 VAL A N 1
ATOM 973 C CA . VAL A 1 126 ? 2.244 5.338 -7.728 1.00 88.44 126 VAL A CA 1
ATOM 974 C C . VAL A 1 126 ? 3.457 4.426 -7.932 1.00 88.44 126 VAL A C 1
ATOM 976 O O . VAL A 1 126 ? 3.743 4.022 -9.054 1.00 88.44 126 VAL A O 1
ATOM 979 N N . LEU A 1 127 ? 4.156 4.068 -6.849 1.00 88.31 127 LEU A N 1
ATOM 980 C CA . LEU A 1 127 ? 5.253 3.094 -6.889 1.00 88.31 127 LEU A CA 1
ATOM 981 C C . LEU A 1 127 ? 4.782 1.720 -7.369 1.00 88.31 127 LEU A C 1
ATOM 983 O O . LEU A 1 127 ? 5.409 1.132 -8.247 1.00 88.31 127 LEU A O 1
ATOM 987 N N . ALA A 1 128 ? 3.690 1.215 -6.791 1.00 90.00 128 ALA A N 1
ATOM 988 C CA . ALA A 1 128 ? 3.124 -0.078 -7.150 1.00 90.00 128 ALA A CA 1
ATOM 989 C C . ALA A 1 128 ? 2.665 -0.098 -8.613 1.00 90.00 128 ALA A C 1
ATOM 991 O O . ALA A 1 128 ? 3.003 -1.019 -9.348 1.00 90.00 128 ALA A O 1
ATOM 992 N N . GLU A 1 129 ? 1.963 0.938 -9.069 1.00 88.75 129 GLU A N 1
ATOM 993 C CA . GLU A 1 129 ? 1.516 1.034 -10.459 1.00 88.75 129 GLU A CA 1
ATOM 994 C C . GLU A 1 129 ? 2.697 1.083 -11.438 1.00 88.75 129 GLU A C 1
ATOM 996 O O . GLU A 1 129 ? 2.718 0.337 -12.418 1.00 88.75 129 GLU A O 1
ATOM 1001 N N . ALA A 1 130 ? 3.717 1.900 -11.153 1.00 89.31 130 ALA A N 1
ATOM 1002 C CA . ALA A 1 130 ? 4.911 1.974 -11.990 1.00 89.31 130 ALA A CA 1
ATOM 1003 C C . ALA A 1 130 ? 5.638 0.622 -12.062 1.00 89.31 130 ALA A C 1
ATOM 1005 O O . ALA A 1 130 ? 6.011 0.188 -13.150 1.00 89.31 130 ALA A O 1
ATOM 1006 N N . LEU A 1 131 ? 5.793 -0.074 -10.929 1.00 89.94 131 LEU A N 1
ATOM 1007 C CA . LEU A 1 131 ? 6.383 -1.415 -10.888 1.00 89.94 131 LEU A CA 1
ATOM 1008 C C . LEU A 1 131 ? 5.555 -2.426 -11.682 1.00 89.94 131 LEU A C 1
ATOM 1010 O O . LEU A 1 131 ? 6.118 -3.152 -12.494 1.00 89.94 131 LEU A O 1
ATOM 1014 N N . GLN A 1 132 ? 4.234 -2.451 -11.502 1.00 90.62 132 GLN A N 1
ATOM 1015 C CA . GLN A 1 132 ? 3.351 -3.355 -12.237 1.00 90.62 132 GLN A CA 1
ATOM 1016 C C . GLN A 1 132 ? 3.479 -3.148 -13.751 1.00 90.62 132 GLN A C 1
ATOM 1018 O O . GLN A 1 132 ? 3.625 -4.116 -14.498 1.00 90.62 132 GLN A O 1
ATOM 1023 N N . LEU A 1 133 ? 3.470 -1.894 -14.208 1.00 90.06 133 LEU A N 1
ATOM 1024 C CA . LEU A 1 133 ? 3.612 -1.558 -15.625 1.00 90.06 133 LEU A CA 1
ATOM 1025 C C . LEU A 1 133 ? 4.987 -1.957 -16.169 1.00 90.06 133 LEU A C 1
ATOM 1027 O O . LEU A 1 133 ? 5.067 -2.537 -17.249 1.00 90.06 133 LEU A O 1
ATOM 1031 N N . LEU A 1 134 ? 6.063 -1.695 -15.422 1.00 89.88 134 LEU A N 1
ATOM 1032 C CA . LEU A 1 134 ? 7.421 -2.083 -15.813 1.00 89.88 134 LEU A CA 1
ATOM 1033 C C . LEU A 1 134 ? 7.576 -3.606 -15.909 1.00 89.88 134 LEU A C 1
ATOM 1035 O O . LEU A 1 134 ? 8.232 -4.089 -16.827 1.00 89.88 134 LEU A O 1
ATOM 1039 N N . LEU A 1 135 ? 6.956 -4.375 -15.013 1.00 88.69 135 LEU A N 1
ATOM 1040 C CA . LEU A 1 135 ? 7.011 -5.842 -15.046 1.00 88.69 135 LEU A CA 1
ATOM 1041 C C . LEU A 1 135 ? 6.175 -6.444 -16.185 1.00 88.69 135 LEU A C 1
ATOM 1043 O O . LEU A 1 135 ? 6.531 -7.493 -16.710 1.00 88.69 135 LEU A O 1
ATOM 1047 N N . THR A 1 136 ? 5.109 -5.761 -16.607 1.00 89.00 136 THR A N 1
ATOM 1048 C CA . THR A 1 136 ? 4.193 -6.202 -17.679 1.00 89.00 136 THR A CA 1
ATOM 1049 C C . THR A 1 136 ? 4.501 -5.572 -19.040 1.00 89.00 136 THR A C 1
ATOM 1051 O O . THR A 1 136 ? 3.704 -5.655 -19.969 1.00 89.00 136 THR A O 1
ATOM 1054 N N . HIS A 1 137 ? 5.683 -4.969 -19.215 1.00 87.50 137 HIS A N 1
ATOM 1055 C CA . HIS A 1 137 ? 6.058 -4.260 -20.447 1.00 87.50 137 HIS A CA 1
ATOM 1056 C C . HIS A 1 137 ? 6.014 -5.120 -21.724 1.00 87.50 137 HIS A C 1
ATOM 1058 O O . HIS A 1 137 ? 5.947 -4.586 -22.836 1.00 87.50 137 HIS A O 1
ATOM 1064 N N . ARG A 1 138 ? 6.076 -6.450 -21.591 1.00 85.00 138 ARG A N 1
ATOM 1065 C CA . ARG A 1 138 ? 5.948 -7.400 -22.707 1.00 85.00 138 ARG A CA 1
ATOM 1066 C C . ARG A 1 138 ? 4.540 -7.439 -23.292 1.00 85.00 138 ARG A C 1
ATOM 1068 O O . ARG A 1 138 ? 4.399 -7.668 -24.484 1.00 85.00 138 ARG A O 1
ATOM 1075 N N . GLU A 1 139 ? 3.536 -7.149 -22.476 1.00 87.19 139 GLU A N 1
ATOM 1076 C CA . GLU A 1 139 ? 2.115 -7.208 -22.830 1.00 87.19 139 GLU A CA 1
ATOM 1077 C C . GLU A 1 139 ? 1.577 -5.865 -23.342 1.00 87.19 139 GLU A C 1
ATOM 1079 O O . GLU A 1 139 ? 0.398 -5.748 -23.660 1.00 87.19 139 GLU A O 1
ATOM 1084 N N . TRP A 1 140 ? 2.418 -4.825 -23.414 1.00 89.19 140 TRP A N 1
ATOM 1085 C CA . TRP A 1 140 ? 1.990 -3.517 -23.903 1.00 89.19 140 TRP A CA 1
ATOM 1086 C C . TRP A 1 140 ? 1.662 -3.573 -25.395 1.00 89.19 140 TRP A C 1
ATOM 1088 O O . TRP A 1 140 ? 2.560 -3.614 -26.240 1.00 89.19 140 TRP A O 1
ATOM 1098 N N . ASP A 1 141 ? 0.369 -3.518 -25.692 1.00 86.56 141 ASP A N 1
ATOM 1099 C CA . ASP A 1 141 ? -0.180 -3.329 -27.027 1.00 86.56 141 ASP A CA 1
ATOM 1100 C C . ASP A 1 141 ? -0.245 -1.839 -27.407 1.00 86.56 141 ASP A C 1
ATOM 1102 O O . ASP A 1 141 ? -0.015 -0.938 -26.592 1.00 86.56 141 ASP A O 1
ATOM 1106 N N . GLU A 1 142 ? -0.563 -1.562 -28.671 1.00 84.19 142 GLU A N 1
ATOM 1107 C CA . GLU A 1 142 ? -0.665 -0.195 -29.191 1.00 84.19 142 GLU A CA 1
ATOM 1108 C C . GLU A 1 142 ? -1.670 0.646 -28.391 1.00 84.19 142 GLU A C 1
ATOM 1110 O O . GLU A 1 142 ? -1.367 1.772 -28.001 1.00 84.19 142 GLU A O 1
ATOM 1115 N N . LYS A 1 143 ? -2.814 0.059 -28.021 1.00 85.62 143 LYS A N 1
ATOM 1116 C CA . LYS A 1 143 ? -3.837 0.703 -27.187 1.00 85.62 143 LYS A CA 1
ATOM 1117 C C . LYS A 1 143 ? -3.291 1.118 -25.816 1.00 85.62 143 LYS A C 1
ATOM 1119 O O . LYS A 1 143 ? -3.564 2.227 -25.344 1.00 85.62 143 LYS A O 1
ATOM 1124 N N . THR A 1 144 ? -2.511 0.253 -25.169 1.00 83.44 144 THR A N 1
ATOM 1125 C CA . THR A 1 144 ? -1.856 0.536 -23.887 1.00 83.44 144 THR A CA 1
ATOM 1126 C C . THR A 1 144 ? -0.814 1.632 -24.044 1.00 83.44 144 THR A C 1
ATOM 1128 O O . THR A 1 144 ? -0.782 2.555 -23.228 1.00 83.44 144 THR A O 1
ATOM 1131 N N . LEU A 1 145 ? -0.011 1.593 -25.108 1.00 84.31 145 LEU A N 1
ATOM 1132 C CA . LEU A 1 145 ? 0.969 2.635 -25.408 1.00 84.31 145 LEU A CA 1
ATOM 1133 C C . LEU A 1 145 ? 0.297 3.995 -25.624 1.00 84.31 145 LEU A C 1
ATOM 1135 O O . LEU A 1 145 ? 0.749 4.968 -25.026 1.00 84.31 145 LEU A O 1
ATOM 1139 N N . THR A 1 146 ? -0.808 4.068 -26.374 1.00 82.69 146 THR A N 1
ATOM 1140 C CA . THR A 1 146 ? -1.576 5.309 -26.582 1.00 82.69 146 THR A CA 1
ATOM 1141 C C . THR A 1 146 ? -2.132 5.863 -25.269 1.00 82.69 146 THR A C 1
ATOM 1143 O O . THR A 1 146 ? -2.040 7.065 -25.001 1.00 82.69 146 THR A O 1
ATOM 1146 N N . ARG A 1 147 ? -2.671 4.994 -24.403 1.00 83.44 147 ARG A N 1
ATOM 1147 C CA . ARG A 1 147 ? -3.157 5.387 -23.070 1.00 83.44 147 ARG A CA 1
ATOM 1148 C C . ARG A 1 147 ? -2.024 5.945 -22.207 1.00 83.44 147 ARG A C 1
ATOM 1150 O O . ARG A 1 147 ? -2.173 7.005 -21.604 1.00 83.44 147 ARG A O 1
ATOM 1157 N N . LEU A 1 148 ? -0.891 5.244 -22.155 1.00 81.12 148 LEU A N 1
ATOM 1158 C CA . LEU A 1 148 ? 0.266 5.630 -21.345 1.00 81.12 148 LEU A CA 1
ATOM 1159 C C . LEU A 1 148 ? 0.958 6.892 -21.887 1.00 81.12 148 LEU A C 1
ATOM 1161 O O . LEU A 1 148 ? 1.419 7.717 -21.099 1.00 81.12 148 LEU A O 1
ATOM 1165 N N . SER A 1 149 ? 0.987 7.094 -23.208 1.00 73.81 149 SER A N 1
ATOM 1166 C CA . SER A 1 149 ? 1.491 8.333 -23.810 1.00 73.81 149 SER A CA 1
ATOM 1167 C C . SER A 1 149 ? 0.576 9.525 -23.528 1.00 73.81 149 SER A C 1
ATOM 1169 O O . SER A 1 149 ? 1.072 10.621 -23.277 1.00 73.81 149 SER A O 1
ATOM 1171 N N . GLY A 1 150 ? -0.747 9.318 -23.513 1.00 64.06 150 GLY A N 1
ATOM 1172 C CA . GLY A 1 150 ? -1.734 10.351 -23.179 1.00 64.06 150 GLY A CA 1
ATOM 1173 C C . GLY A 1 150 ? -1.739 10.743 -21.696 1.00 64.06 150 GLY A C 1
ATOM 1174 O O . GLY A 1 150 ? -1.933 11.909 -21.365 1.00 64.06 150 GLY A O 1
ATOM 1175 N N . ALA A 1 151 ? -1.438 9.805 -20.793 1.00 60.03 151 ALA A N 1
ATOM 1176 C CA . ALA A 1 151 ? -1.306 10.076 -19.356 1.00 60.03 151 ALA A CA 1
ATOM 1177 C C . ALA A 1 151 ? -0.108 10.990 -19.008 1.00 60.03 151 ALA A C 1
ATOM 1179 O O . ALA A 1 151 ? -0.030 11.536 -17.908 1.00 60.03 151 ALA A O 1
ATOM 1180 N N . ARG A 1 152 ? 0.826 11.197 -19.948 1.00 52.69 152 ARG A N 1
ATOM 1181 C CA . ARG A 1 152 ? 2.037 12.009 -19.758 1.00 52.69 152 ARG A CA 1
ATOM 1182 C C . ARG A 1 152 ? 1.779 13.524 -19.724 1.00 52.69 152 ARG A C 1
ATOM 1184 O O . ARG A 1 152 ? 2.660 14.259 -19.290 1.00 52.69 152 ARG A O 1
ATOM 1191 N N . THR A 1 153 ? 0.608 14.001 -20.156 1.00 39.66 153 THR A N 1
ATOM 1192 C CA . THR A 1 153 ? 0.290 15.445 -20.259 1.00 39.66 153 THR A CA 1
ATOM 1193 C C . THR A 1 153 ? -0.604 15.990 -19.147 1.00 39.66 153 THR A C 1
ATOM 1195 O O . THR A 1 153 ? -0.685 17.203 -18.973 1.00 39.66 153 THR A O 1
ATOM 1198 N N . LYS A 1 154 ? -1.239 15.138 -18.345 1.00 37.34 154 LYS A N 1
ATOM 1199 C CA . LYS A 1 154 ? -2.010 15.551 -17.168 1.00 37.34 154 LYS A CA 1
ATOM 1200 C C . LYS A 1 154 ? -1.714 14.543 -16.080 1.00 37.34 154 LYS A C 1
ATOM 1202 O O . LYS A 1 154 ? -2.189 13.430 -16.206 1.00 37.34 154 LYS A O 1
ATOM 1207 N N . ALA A 1 155 ? -0.893 14.929 -15.102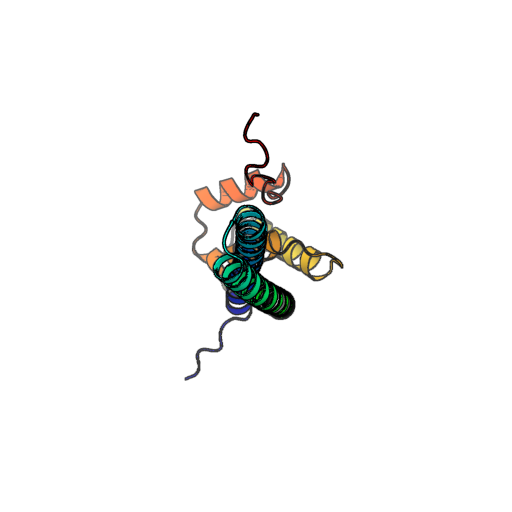 1.00 42.09 155 ALA A N 1
ATOM 1208 C CA . ALA A 1 155 ? -0.693 14.257 -13.819 1.00 42.09 155 ALA A CA 1
ATOM 1209 C C . ALA A 1 155 ? -1.015 12.753 -13.822 1.00 42.09 155 ALA A C 1
ATOM 1211 O O . ALA A 1 155 ? -2.186 12.378 -13.753 1.00 42.09 155 ALA A O 1
ATOM 1212 N N . TRP A 1 156 ? 0.023 11.906 -13.822 1.00 42.25 156 TRP A N 1
ATOM 1213 C CA . TRP A 1 156 ? -0.121 10.507 -13.401 1.00 42.25 156 TRP A CA 1
ATOM 1214 C C . TRP A 1 156 ? -1.105 10.468 -12.235 1.00 42.25 156 TRP A C 1
ATOM 1216 O O . TRP A 1 156 ? -0.885 11.255 -11.305 1.00 42.25 156 TRP A O 1
ATOM 1226 N N . PRO A 1 157 ? -2.205 9.702 -12.313 1.00 38.78 157 PRO A N 1
ATOM 1227 C CA . PRO A 1 157 ? -3.304 9.871 -11.387 1.00 38.78 157 PRO A CA 1
ATOM 1228 C C . PRO A 1 157 ? -2.742 9.695 -9.983 1.00 38.78 157 PRO A C 1
ATOM 1230 O O . PRO A 1 157 ? -2.397 8.597 -9.554 1.00 38.78 157 PRO A O 1
ATOM 1233 N N . THR A 1 158 ? -2.622 10.801 -9.244 1.00 37.66 158 THR A N 1
ATOM 1234 C CA . THR A 1 158 ? -2.710 10.731 -7.796 1.00 37.66 158 THR A CA 1
ATOM 1235 C C . THR A 1 158 ? -3.972 9.925 -7.561 1.00 37.66 158 THR A C 1
ATOM 1237 O O . THR A 1 158 ? -5.014 10.350 -8.074 1.00 37.66 158 THR A O 1
ATOM 1240 N N . PRO A 1 159 ? -3.889 8.747 -6.914 1.00 34.56 159 PRO A N 1
ATOM 1241 C CA . PRO A 1 159 ? -5.064 7.935 -6.665 1.00 34.56 159 PRO A CA 1
ATOM 1242 C C . PRO A 1 159 ? -6.085 8.876 -6.066 1.00 34.56 159 PRO A C 1
ATOM 1244 O O . PRO A 1 159 ? -5.793 9.542 -5.067 1.00 34.56 159 PRO A O 1
ATOM 1247 N N . GLY A 1 160 ? -7.199 9.023 -6.783 1.00 32.12 160 GLY A N 1
ATOM 1248 C CA . GLY A 1 160 ? -8.224 9.970 -6.422 1.00 32.12 160 GLY A CA 1
ATOM 1249 C C . GLY A 1 160 ? -8.493 9.826 -4.936 1.00 32.12 160 GLY A C 1
ATOM 1250 O O . GLY A 1 160 ? -8.688 8.721 -4.421 1.00 32.12 160 GLY A O 1
ATOM 1251 N N . THR A 1 161 ? -8.502 10.955 -4.246 1.00 33.59 161 THR A N 1
ATOM 1252 C CA . THR A 1 161 ? -9.422 11.221 -3.146 1.00 33.59 161 THR A CA 1
ATOM 1253 C C . THR A 1 161 ? -10.848 10.959 -3.643 1.00 33.59 161 THR A C 1
ATOM 1255 O O . THR A 1 161 ? -11.617 11.860 -3.940 1.00 33.59 161 THR A O 1
ATOM 1258 N N . GLY A 1 162 ? -11.132 9.674 -3.815 1.00 31.41 162 GLY A N 1
ATOM 1259 C CA . GLY A 1 162 ? -12.381 9.033 -4.176 1.00 31.41 162 GLY A CA 1
ATOM 1260 C C . GLY A 1 162 ? -12.547 7.821 -3.264 1.00 31.41 162 GLY A C 1
ATOM 1261 O O . GLY A 1 162 ? -12.900 6.735 -3.701 1.00 31.41 162 GLY A O 1
ATOM 1262 N N . TRP A 1 163 ? -12.232 8.000 -1.981 1.00 32.03 163 TRP A N 1
ATOM 1263 C CA . TRP A 1 163 ? -13.096 7.424 -0.963 1.00 32.03 163 TRP A CA 1
ATOM 1264 C C . TRP A 1 163 ? -14.322 8.340 -0.898 1.00 32.03 163 TRP A C 1
ATOM 1266 O O . TRP A 1 163 ? -14.126 9.555 -0.879 1.00 32.03 163 TRP A O 1
ATOM 1276 N N . PRO A 1 164 ? -15.558 7.814 -0.900 1.00 36.16 164 PRO A N 1
ATOM 1277 C CA . PRO A 1 164 ? -16.747 8.643 -0.793 1.00 36.16 164 PRO A CA 1
ATOM 1278 C C . PRO A 1 164 ? -16.791 9.244 0.615 1.00 36.16 164 PRO A C 1
ATOM 1280 O O . PRO A 1 164 ? -17.307 8.656 1.559 1.00 36.16 164 PRO A O 1
ATOM 1283 N N . GLU A 1 165 ? -16.192 10.416 0.757 1.00 36.19 165 GLU A N 1
ATOM 1284 C CA . GLU A 1 165 ? -16.381 11.333 1.870 1.00 36.19 165 GLU A CA 1
ATOM 1285 C C . GLU A 1 165 ? -17.288 12.441 1.342 1.00 36.19 165 GLU A C 1
ATOM 1287 O O . GLU A 1 165 ? -16.827 13.523 1.015 1.00 36.19 165 GLU A O 1
ATOM 1292 N N . ASN A 1 166 ? -18.547 12.076 1.081 1.00 37.22 166 ASN A N 1
ATOM 1293 C CA . ASN A 1 166 ? -19.705 12.960 0.930 1.00 37.22 166 ASN A CA 1
ATOM 1294 C C . AS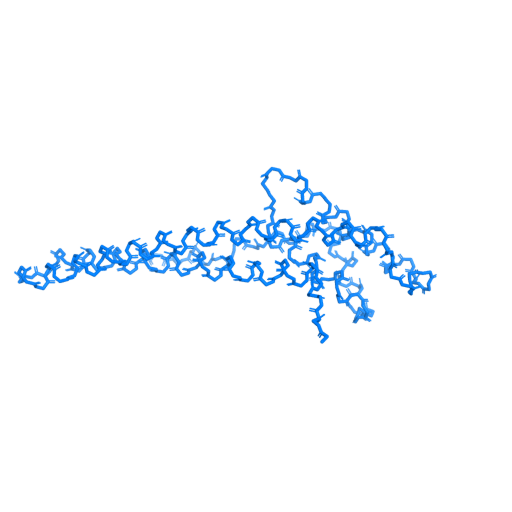N A 1 166 ? -20.941 12.084 0.686 1.00 37.22 166 ASN A C 1
ATOM 1296 O O . ASN A 1 166 ? -21.380 11.884 -0.444 1.00 37.22 166 ASN A O 1
ATOM 1300 N N . ALA A 1 167 ? -21.489 11.535 1.769 1.00 32.56 167 ALA A N 1
ATOM 1301 C CA . ALA A 1 167 ? -22.924 11.297 1.817 1.00 32.56 167 ALA A CA 1
ATOM 1302 C C . ALA A 1 167 ? -23.565 12.641 2.213 1.00 32.56 167 ALA A C 1
ATOM 1304 O O . ALA A 1 167 ? -23.152 13.196 3.237 1.00 32.56 167 ALA A O 1
ATOM 1305 N N . PRO A 1 168 ? -24.484 13.213 1.413 1.00 43.16 168 PRO A N 1
ATOM 1306 C CA . PRO A 1 168 ? -25.259 14.361 1.858 1.00 43.16 168 PRO A CA 1
ATOM 1307 C C . PRO A 1 168 ? -26.111 13.982 3.077 1.00 43.16 168 PRO A C 1
ATOM 1309 O O . PRO A 1 168 ? -26.488 12.822 3.246 1.00 43.16 168 PRO A O 1
ATOM 1312 N N . SER A 1 169 ? -26.301 15.001 3.914 1.00 43.19 169 SER A N 1
ATOM 1313 C CA . SER A 1 169 ? -26.937 15.041 5.235 1.00 43.19 169 SER A CA 1
ATOM 1314 C C . SER A 1 169 ? -28.232 14.255 5.392 1.00 43.19 169 SER A C 1
ATOM 1316 O O . SER A 1 169 ? -29.048 14.252 4.446 1.00 43.19 169 SER A O 1
#

Secondary structure (DSSP, 8-state):
------HHHHHHHHHHHHHHHHHHHHHHHHHHHHHHHHHHH-SSHHHHHHHHHHHHHHHHHHHHHHHHHHHHHHHHHHHHHHHHHHHHHS--GGGGG--HHHHHHHHHHHHHHHHHHTSSS--HHHHHHHHHHHHTGGG--HHHHHHHHHTTSS---PPPS-S------

pLDDT: mean 82.66, std 17.64, range [31.41, 95.44]

Organism: NCBI:txid80868

Radius of gyration: 22.0 Å; chains: 1; bounding box: 51×40×64 Å

Sequence (169 aa):
MDQETHPGSAALAAYALHVHNKNTARERRISAAAHRKEAKTQKLQVDAFALRKTAKELTAASWQHAATAKAARTEMLEHAARALKQLTTRMPPEYQGWGCTKTHIYTGLLKTLETQVARTNPALPVLAEALQLLLTHREWDEKTLTRLSGARTKAWPTPGTGWPENAPS

Foldseek 3Di:
DPPPPQLLVQLLVLLVLLVVLLVLLVVLQVQLVVLQVVLVVDPDVVSSVVSNVSSVVSNVSSVVSNVSSVVSVVSSLVSLVVNLVVCVVDPDPCQVVDDPLLNVLLVVLSVQSVVQSPDPDHDSVSNSVSSVCNVCSVVDDPVNSVVSVVCVPDDPDPPDPPPPPDDDD